Protein AF-A0A7S0MXA6-F1 (afdb_monomer_lite)

Sequence (137 aa):
VEHLTLSHATGGDPEGIKLRPAQGLEAVDYVLPGYNVWGSIIESLAAIGYDNSNVYSMSYDWRLSLAMLEERDKYFTRLKAMMELSLKIHGVKAGVLAHSFGDTIFRYFLSWVESPHGGNAVHGWVEKHVAAFVNIC

Secondary structure (DSSP, 8-state):
-GGGPPPTTTSSPPTT-------SGGGTSEEETTEESSHHHHHHHHHTT--TTT-------TTS-HHHHHHHH-HHHHHHHHHHHHHHHHSSPEEEEEETHHHHHHHHHHHHHT-TTTT-PPTTHHHHHEEEEEEE-

Organism: NCBI:txid1411642

InterPro domains:
  IPR003386 Lecithin:cholesterol/phospholipid:diacylglycerol acyltransferase [PF02450] (7-136)
  IPR029058 Alpha/Beta hydrolase fold [G3DSA:3.40.50.1820] (8-137)

Radius of gyration: 16.08 Å; chains: 1; bounding box: 34×42×41 Å

Foldseek 3Di:
DLQLDADPVPSHHPPPHDDWQDFFPVSQQAPDVVRGGCVVVQVVCVVVPDDRVQDTDQDGDPSHDLVCRCVPVVSLVVVLVVLVVNCVVPVDADEAEAEDCRVVNVVVSVVQCCDPNHVVDDPCSCVSHYPYYHYDD

pLDDT: mean 93.78, std 6.16, range [61.62, 98.62]

Structure (mmCIF, N/CA/C/O backbone):
data_AF-A0A7S0MXA6-F1
#
_entry.id   AF-A0A7S0MXA6-F1
#
loop_
_atom_site.group_PDB
_atom_site.id
_atom_site.type_symbol
_atom_site.label_atom_id
_atom_site.label_alt_id
_atom_site.label_comp_id
_atom_site.label_asym_id
_atom_site.label_entity_id
_atom_site.label_seq_id
_atom_site.pdbx_PDB_ins_code
_atom_site.Cartn_x
_atom_site.Cartn_y
_atom_site.Cartn_z
_atom_site.occupancy
_atom_site.B_iso_or_equiv
_atom_site.auth_seq_id
_atom_site.auth_comp_id
_atom_site.auth_asym_id
_atom_site.auth_atom_id
_atom_site.pdbx_PDB_model_num
ATOM 1 N N . VAL A 1 1 ? 9.924 -14.720 -22.890 1.00 61.62 1 VAL A N 1
ATOM 2 C CA . VAL A 1 1 ? 10.612 -14.093 -21.732 1.00 61.62 1 VAL A CA 1
ATOM 3 C C . VAL A 1 1 ? 10.579 -12.566 -21.816 1.00 61.62 1 VAL A C 1
ATOM 5 O O . VAL A 1 1 ? 10.461 -11.933 -20.779 1.00 61.62 1 VAL A O 1
ATOM 8 N N . GLU A 1 2 ? 10.551 -11.981 -23.021 1.00 76.81 2 GLU A N 1
ATOM 9 C CA . GLU A 1 2 ? 10.464 -10.522 -23.259 1.00 76.81 2 GLU A CA 1
ATOM 10 C C . GLU A 1 2 ? 9.335 -9.798 -22.500 1.00 76.81 2 GLU A C 1
ATOM 12 O O . GLU A 1 2 ? 9.532 -8.705 -21.982 1.00 76.81 2 GLU A O 1
ATOM 17 N N . HIS A 1 3 ? 8.166 -10.424 -22.342 1.00 83.31 3 HIS A N 1
ATOM 18 C CA . HIS A 1 3 ? 7.030 -9.817 -21.633 1.00 83.31 3 HIS A CA 1
ATOM 19 C C . HIS A 1 3 ? 7.225 -9.662 -20.111 1.00 83.31 3 HIS A C 1
ATOM 21 O O . HIS A 1 3 ? 6.483 -8.918 -19.473 1.00 83.31 3 HIS A O 1
ATOM 27 N N . LEU A 1 4 ? 8.205 -10.356 -19.519 1.00 88.06 4 LEU A N 1
ATOM 28 C CA . LEU A 1 4 ? 8.512 -10.290 -18.084 1.00 88.06 4 LEU A CA 1
ATOM 29 C C . LEU A 1 4 ? 9.791 -9.504 -17.778 1.00 88.06 4 LEU A C 1
ATOM 31 O O . LEU A 1 4 ? 10.051 -9.208 -16.611 1.00 88.06 4 LEU A O 1
ATOM 35 N N . THR A 1 5 ? 10.578 -9.139 -18.788 1.00 90.81 5 THR A N 1
ATOM 36 C CA . THR A 1 5 ? 11.787 -8.331 -18.600 1.00 90.81 5 THR A CA 1
ATOM 37 C C . THR A 1 5 ? 11.451 -6.852 -18.446 1.00 90.81 5 THR A C 1
ATOM 39 O O . THR A 1 5 ? 10.477 -6.366 -19.019 1.00 90.81 5 THR A O 1
ATOM 42 N N . LEU A 1 6 ? 12.265 -6.136 -17.673 1.00 92.56 6 LEU A N 1
ATOM 43 C CA . LEU A 1 6 ? 12.254 -4.675 -17.641 1.00 92.56 6 LEU A CA 1
ATOM 44 C C . LEU A 1 6 ? 13.159 -4.131 -18.749 1.00 92.56 6 LEU A C 1
ATOM 46 O O . LEU A 1 6 ? 14.118 -4.785 -19.160 1.00 92.56 6 LEU A O 1
ATOM 50 N N . SER A 1 7 ? 12.871 -2.921 -19.220 1.00 91.50 7 SER A N 1
ATOM 51 C CA . SER A 1 7 ? 13.753 -2.207 -20.140 1.00 91.50 7 SER A CA 1
ATOM 52 C C . SER A 1 7 ? 15.110 -1.959 -19.481 1.00 91.50 7 SER A C 1
ATOM 54 O O . SER A 1 7 ? 15.188 -1.322 -18.433 1.00 91.50 7 SER A O 1
ATOM 56 N N . HIS A 1 8 ? 16.196 -2.396 -20.119 1.00 89.19 8 HIS A N 1
ATOM 57 C CA . HIS A 1 8 ? 17.553 -2.134 -19.627 1.00 89.19 8 HIS A CA 1
ATOM 58 C C . HIS A 1 8 ? 17.914 -0.641 -19.620 1.00 89.19 8 HIS A C 1
ATOM 60 O O . HIS A 1 8 ? 18.786 -0.233 -18.859 1.00 89.19 8 HIS A O 1
ATOM 66 N N . ALA A 1 9 ? 17.256 0.168 -20.457 1.00 90.75 9 ALA A N 1
ATOM 67 C CA . ALA A 1 9 ? 17.521 1.599 -20.552 1.00 90.75 9 ALA A CA 1
ATOM 68 C C . ALA A 1 9 ? 16.768 2.410 -19.488 1.00 90.75 9 ALA A C 1
ATOM 70 O O . ALA A 1 9 ? 17.306 3.384 -18.971 1.00 90.75 9 ALA A O 1
ATOM 71 N N . THR A 1 10 ? 15.525 2.029 -19.172 1.00 89.31 10 THR A N 1
ATOM 72 C CA . THR A 1 10 ? 14.642 2.835 -18.308 1.00 89.31 10 THR A CA 1
ATOM 73 C C . THR A 1 10 ? 14.300 2.173 -16.976 1.00 89.31 10 THR A C 1
ATOM 75 O O . THR A 1 10 ? 13.749 2.833 -16.104 1.00 89.31 10 THR A O 1
ATOM 78 N N . GLY A 1 11 ? 14.554 0.871 -16.814 1.00 88.75 11 GLY A N 1
ATOM 79 C CA . GLY A 1 11 ? 14.092 0.075 -15.670 1.00 88.75 11 GLY A CA 1
ATOM 80 C C . GLY A 1 11 ? 12.575 -0.153 -15.632 1.00 88.75 11 GLY A C 1
ATOM 81 O O . GLY A 1 11 ? 12.082 -0.819 -14.728 1.00 88.75 11 GLY A O 1
ATOM 82 N N . GLY A 1 12 ? 11.822 0.396 -16.592 1.00 90.69 12 GLY A N 1
ATOM 83 C CA . GLY A 1 12 ? 10.367 0.293 -16.681 1.00 90.69 12 GLY A CA 1
ATOM 84 C C . GLY A 1 12 ? 9.904 -0.772 -17.667 1.00 90.69 12 GLY A C 1
ATOM 85 O O . GLY A 1 12 ? 10.594 -1.759 -17.926 1.00 90.69 12 GLY A O 1
ATOM 86 N N . ASP A 1 13 ? 8.721 -0.564 -18.237 1.00 92.75 13 ASP A N 1
ATOM 87 C CA . ASP A 1 13 ? 8.189 -1.481 -19.242 1.00 92.75 13 ASP A CA 1
ATOM 88 C C . ASP A 1 13 ? 8.989 -1.370 -20.563 1.00 92.75 13 ASP A C 1
ATOM 90 O O . ASP A 1 13 ? 9.383 -0.260 -20.941 1.00 92.75 13 ASP A O 1
ATOM 94 N N . PRO A 1 14 ? 9.251 -2.486 -21.273 1.00 92.88 14 PRO A N 1
ATOM 95 C CA . PRO A 1 14 ? 9.804 -2.449 -22.628 1.00 92.88 14 PRO A CA 1
ATOM 96 C C . PRO A 1 14 ? 8.882 -1.723 -23.618 1.00 92.88 14 PRO A C 1
ATOM 98 O O . PRO A 1 14 ? 7.668 -1.657 -23.422 1.00 92.88 14 PRO A O 1
ATOM 101 N N . GLU A 1 15 ? 9.448 -1.212 -24.714 1.00 91.88 15 GLU A N 1
ATOM 102 C CA . GLU A 1 15 ? 8.665 -0.548 -25.761 1.00 91.88 15 GLU A CA 1
ATOM 103 C C . GLU A 1 15 ? 7.581 -1.484 -26.322 1.00 91.88 15 GLU A C 1
ATOM 105 O O . GLU A 1 15 ? 7.837 -2.646 -26.631 1.00 91.88 15 GLU A O 1
ATOM 110 N N . GLY A 1 16 ? 6.344 -0.986 -26.411 1.00 91.81 16 GLY A N 1
ATOM 111 C CA . GLY A 1 16 ? 5.192 -1.758 -26.889 1.00 91.81 16 GLY A CA 1
ATOM 112 C C . GLY A 1 16 ? 4.628 -2.789 -25.901 1.00 91.81 16 GLY A C 1
ATOM 113 O O . GLY A 1 16 ? 3.608 -3.405 -26.204 1.00 91.81 16 GLY A O 1
ATOM 114 N N . ILE A 1 17 ? 5.224 -2.961 -24.716 1.00 93.12 17 ILE A N 1
ATOM 115 C CA . ILE A 1 17 ? 4.774 -3.920 -23.699 1.00 93.12 17 ILE A CA 1
ATOM 116 C C . ILE A 1 17 ? 4.258 -3.160 -22.476 1.00 93.12 17 ILE A C 1
ATOM 118 O O . ILE A 1 17 ? 4.878 -2.217 -22.003 1.00 93.12 17 ILE A O 1
ATOM 122 N N . LYS A 1 18 ? 3.117 -3.586 -21.923 1.00 92.75 18 LYS A N 1
ATOM 123 C CA . LYS A 1 18 ? 2.589 -3.071 -20.654 1.00 92.75 18 LYS A CA 1
ATOM 124 C C . LYS A 1 18 ? 2.249 -4.236 -19.735 1.00 92.75 18 LYS A C 1
ATOM 126 O O . LYS A 1 18 ? 1.382 -5.039 -20.066 1.00 92.75 18 LYS A O 1
ATOM 131 N N . LEU A 1 19 ? 2.885 -4.293 -18.567 1.00 92.44 19 LEU A N 1
ATOM 132 C CA . LEU A 1 19 ? 2.606 -5.299 -17.540 1.00 92.44 19 LEU A CA 1
ATOM 133 C C . LEU A 1 19 ? 2.193 -4.622 -16.235 1.00 92.44 19 LEU A C 1
ATOM 135 O O . LEU A 1 19 ? 2.873 -3.711 -15.769 1.00 92.44 19 LEU A O 1
ATOM 139 N N . ARG A 1 20 ? 1.085 -5.047 -15.630 1.00 94.06 20 ARG A N 1
ATOM 140 C CA . ARG A 1 20 ? 0.626 -4.533 -14.333 1.00 94.06 20 ARG A CA 1
ATOM 141 C C . ARG A 1 20 ? 0.302 -5.689 -13.390 1.00 94.06 20 ARG A C 1
ATOM 143 O O . ARG A 1 20 ? -0.118 -6.740 -13.874 1.00 94.06 20 ARG A O 1
ATOM 150 N N . PRO A 1 21 ? 0.502 -5.509 -12.074 1.00 93.19 21 PRO A N 1
ATOM 151 C CA . PRO A 1 21 ? 0.118 -6.521 -11.104 1.00 93.19 21 PRO A CA 1
ATOM 152 C C . PRO A 1 21 ? -1.400 -6.724 -11.139 1.00 93.19 21 PRO A C 1
ATOM 154 O O . PRO A 1 21 ? -2.160 -5.754 -11.223 1.00 93.19 21 PRO A O 1
ATOM 157 N N . ALA A 1 22 ? -1.839 -7.978 -11.036 1.00 92.44 22 ALA A N 1
ATOM 158 C CA . ALA A 1 22 ? -3.235 -8.283 -10.742 1.00 92.44 22 ALA A CA 1
ATOM 159 C C . ALA A 1 22 ? -3.646 -7.625 -9.410 1.00 92.44 22 ALA A C 1
ATOM 161 O O . ALA A 1 22 ? -2.797 -7.305 -8.575 1.00 92.44 22 ALA A O 1
AT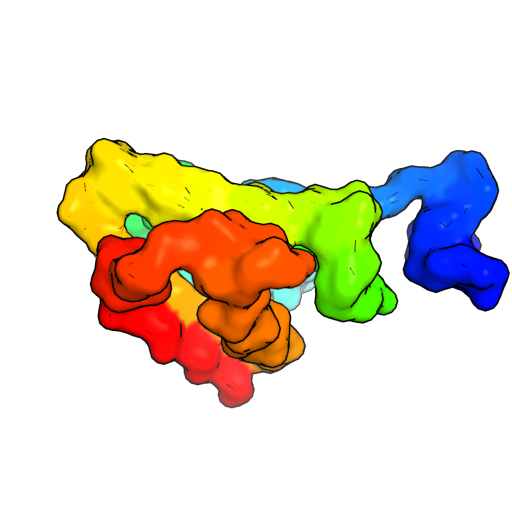OM 162 N N . GLN A 1 23 ? -4.936 -7.362 -9.236 1.00 91.81 23 GLN A N 1
ATOM 163 C CA . GLN A 1 23 ? -5.499 -6.685 -8.063 1.00 91.81 23 GLN A CA 1
ATOM 164 C C . GLN A 1 23 ? -6.545 -7.596 -7.411 1.00 91.81 23 GLN A C 1
ATOM 166 O O . GLN A 1 23 ? -6.987 -8.540 -8.054 1.00 91.81 23 GLN A O 1
ATOM 171 N N . GLY A 1 24 ? -6.947 -7.297 -6.174 1.00 91.81 24 GLY A N 1
ATOM 172 C CA . GLY A 1 24 ? -7.942 -8.100 -5.453 1.00 91.81 24 GLY A CA 1
ATOM 173 C C . GLY A 1 24 ? -7.331 -9.281 -4.696 1.00 91.81 24 GLY A C 1
ATOM 174 O O . GLY A 1 24 ? -6.122 -9.530 -4.778 1.00 91.81 24 GLY A O 1
ATOM 175 N N . LEU A 1 25 ? -8.132 -9.961 -3.874 1.00 91.62 25 LEU A N 1
ATOM 176 C CA . LEU A 1 25 ? -7.643 -11.078 -3.053 1.00 91.62 25 LEU A CA 1
ATOM 177 C C . LEU A 1 25 ? -7.226 -12.274 -3.919 1.00 91.62 25 LEU A C 1
ATOM 179 O O . LEU A 1 25 ? -6.271 -12.968 -3.581 1.00 91.62 25 LEU A O 1
ATOM 183 N N . GLU A 1 26 ? -7.852 -12.432 -5.084 1.00 89.06 26 GLU A N 1
ATOM 184 C CA . GLU A 1 26 ? -7.502 -13.416 -6.111 1.00 89.06 26 GLU A CA 1
ATOM 185 C C . GLU A 1 26 ? -6.098 -13.212 -6.704 1.00 89.06 26 GLU A C 1
ATOM 187 O O . GLU A 1 26 ? -5.552 -14.095 -7.355 1.00 89.06 26 GLU A O 1
ATOM 192 N N . ALA A 1 27 ? -5.496 -12.033 -6.518 1.00 89.62 27 ALA A N 1
ATOM 193 C CA . ALA A 1 27 ? -4.132 -11.775 -6.969 1.00 89.62 27 ALA A CA 1
ATOM 194 C C . ALA A 1 27 ? -3.072 -12.297 -5.987 1.00 89.62 27 ALA A C 1
ATOM 196 O O . ALA A 1 27 ? -1.881 -12.256 -6.304 1.00 89.62 27 ALA A O 1
ATOM 197 N N . VAL A 1 28 ? -3.480 -12.707 -4.781 1.00 90.50 28 VAL A N 1
ATOM 198 C CA . VAL A 1 28 ? -2.570 -13.040 -3.677 1.00 90.50 28 VAL A CA 1
ATOM 199 C C . VAL A 1 28 ? -2.899 -14.363 -2.982 1.00 90.50 28 VAL A C 1
ATOM 201 O O . VAL A 1 28 ? -2.103 -14.815 -2.163 1.00 90.50 28 VAL A O 1
ATOM 204 N N . ASP A 1 29 ? -4.019 -15.013 -3.289 1.00 87.19 29 ASP A N 1
ATOM 205 C CA . ASP A 1 29 ? -4.412 -16.278 -2.667 1.00 87.19 29 ASP A CA 1
ATOM 206 C C . ASP A 1 29 ? -3.495 -17.443 -3.093 1.00 87.19 29 ASP A C 1
ATOM 208 O O . ASP A 1 29 ? -2.816 -18.035 -2.244 1.00 87.19 29 ASP A O 1
ATOM 212 N N . TYR A 1 30 ? -3.400 -17.713 -4.396 1.00 84.56 30 TYR A N 1
ATOM 213 C CA . TYR A 1 30 ? -2.640 -18.795 -5.013 1.00 84.56 30 TYR A CA 1
ATOM 214 C C . TYR A 1 30 ? -1.875 -18.290 -6.241 1.00 84.56 30 TYR A C 1
ATOM 216 O O . TYR A 1 30 ? -2.445 -17.731 -7.172 1.00 84.56 30 TYR A O 1
ATOM 224 N N . VAL A 1 31 ? -0.565 -18.542 -6.289 1.00 76.56 31 VAL A N 1
ATOM 225 C CA . VAL A 1 31 ? 0.264 -18.166 -7.456 1.00 76.56 31 VAL A CA 1
ATOM 226 C C . VAL A 1 31 ? 0.181 -19.214 -8.567 1.00 76.56 31 VAL A C 1
ATOM 228 O O . VAL A 1 31 ? 0.260 -18.885 -9.749 1.00 76.56 31 VAL A O 1
ATOM 231 N N . LEU A 1 32 ? 0.004 -20.482 -8.195 1.00 78.00 32 LEU A N 1
ATOM 232 C CA . LEU A 1 32 ? -0.235 -21.616 -9.087 1.00 78.00 32 LEU A CA 1
ATOM 233 C C . LEU A 1 32 ? -1.172 -22.606 -8.379 1.00 78.00 32 LEU A C 1
ATOM 235 O O . LEU A 1 32 ? -1.230 -22.600 -7.145 1.00 78.00 32 LEU A O 1
ATOM 239 N N . PRO A 1 33 ? -1.867 -23.496 -9.111 1.00 76.69 33 PRO A N 1
ATOM 240 C CA . PRO A 1 33 ? -2.642 -24.565 -8.490 1.00 76.69 33 PRO A CA 1
ATOM 241 C C . PRO A 1 33 ? -1.798 -25.342 -7.468 1.00 76.69 33 PRO A C 1
ATOM 243 O O . PRO A 1 33 ? -0.736 -25.865 -7.802 1.00 76.69 33 PRO A O 1
ATOM 246 N N . GLY A 1 34 ? -2.256 -25.383 -6.214 1.00 74.00 34 GLY A N 1
ATOM 247 C CA . GLY A 1 34 ? -1.554 -26.042 -5.104 1.00 74.00 34 GLY A CA 1
ATOM 248 C C . GLY A 1 34 ? -0.464 -25.212 -4.409 1.00 74.00 34 GLY A C 1
ATOM 249 O O . GLY A 1 34 ? 0.079 -25.673 -3.409 1.00 74.00 34 GLY A O 1
ATOM 250 N N . TYR A 1 35 ? -0.169 -23.993 -4.873 1.00 79.44 35 TYR A N 1
ATOM 251 C CA . TYR A 1 35 ? 0.813 -23.085 -4.265 1.00 79.44 35 TYR A CA 1
ATOM 252 C C . TYR A 1 35 ? 0.121 -21.892 -3.604 1.00 79.44 35 TYR A C 1
ATOM 254 O O . TYR A 1 35 ? -0.102 -20.851 -4.227 1.00 79.44 35 TYR A O 1
ATOM 262 N N . ASN A 1 36 ? -0.224 -22.081 -2.331 1.00 82.06 36 ASN A N 1
ATOM 263 C CA . ASN A 1 36 ? -0.847 -21.082 -1.467 1.00 82.06 36 ASN A CA 1
ATOM 264 C C . ASN A 1 36 ? 0.176 -20.014 -1.053 1.00 82.06 36 ASN A C 1
ATOM 266 O O . ASN A 1 36 ? 1.282 -20.356 -0.630 1.00 82.06 36 ASN A O 1
ATOM 270 N N . VAL A 1 37 ? -0.199 -18.739 -1.168 1.00 84.44 37 VAL A N 1
ATOM 271 C CA . VAL A 1 37 ? 0.591 -17.617 -0.639 1.00 84.44 37 VAL A CA 1
ATOM 272 C C . VAL A 1 37 ? -0.141 -16.972 0.531 1.00 84.44 37 VAL A C 1
ATOM 274 O O . VAL A 1 37 ? 0.380 -16.973 1.643 1.00 84.44 37 VAL A O 1
ATOM 277 N N . TRP A 1 38 ? -1.355 -16.465 0.301 1.00 92.94 38 TRP A N 1
ATOM 278 C CA . TRP A 1 38 ? -2.204 -15.894 1.354 1.00 92.94 38 TRP A CA 1
ATOM 279 C C . TRP A 1 38 ? -3.521 -16.642 1.557 1.00 92.94 38 TRP A C 1
ATOM 281 O O . TRP A 1 38 ? -4.246 -16.311 2.495 1.00 92.94 38 TRP A O 1
ATOM 291 N N . GLY A 1 39 ? -3.832 -17.648 0.733 1.00 92.38 39 GLY A N 1
ATOM 292 C CA . GLY A 1 39 ? -5.115 -18.358 0.750 1.00 92.38 39 GLY A CA 1
ATOM 293 C C . GLY A 1 39 ? -5.531 -18.827 2.146 1.00 92.38 39 GLY A C 1
ATOM 294 O O . GLY A 1 39 ? -6.639 -18.537 2.582 1.00 92.38 39 GLY A O 1
ATOM 295 N N . SER A 1 40 ? -4.615 -19.427 2.916 1.00 92.44 40 SER A N 1
ATOM 296 C CA . SER A 1 40 ? -4.947 -19.936 4.259 1.00 92.44 40 SER A CA 1
ATOM 297 C C . SER A 1 40 ? -5.250 -18.818 5.261 1.00 92.44 40 SER A C 1
ATOM 299 O O . SER A 1 40 ? -6.095 -18.976 6.144 1.00 92.44 40 SER A O 1
ATOM 301 N N . ILE A 1 41 ? -4.565 -17.676 5.139 1.00 93.88 41 ILE A N 1
ATOM 302 C CA . ILE A 1 41 ? -4.806 -16.501 5.986 1.00 93.88 41 ILE A CA 1
ATOM 303 C C . ILE A 1 4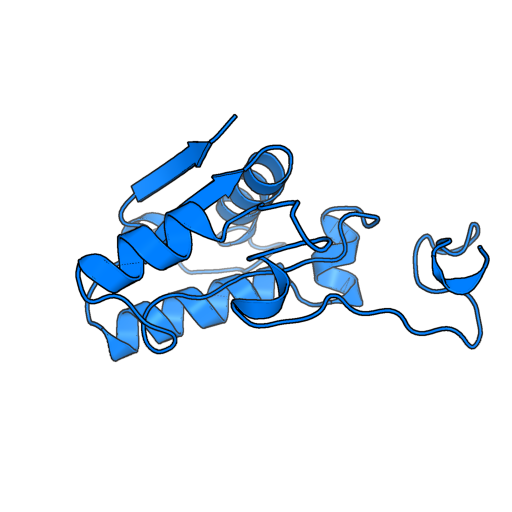1 ? -6.137 -15.856 5.598 1.00 93.88 41 ILE A C 1
ATOM 305 O O . ILE A 1 41 ? -6.920 -15.520 6.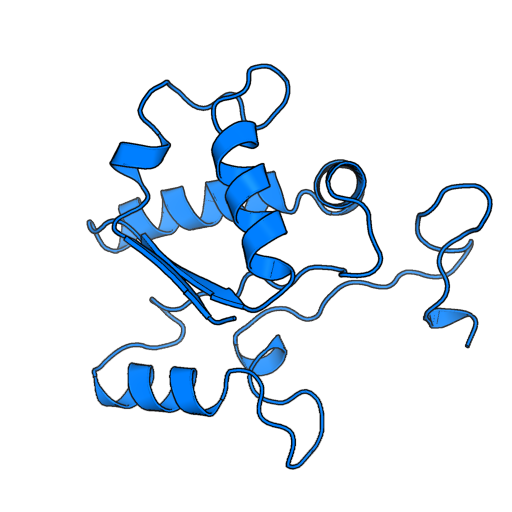480 1.00 93.88 41 ILE A O 1
ATOM 309 N N . ILE A 1 42 ? -6.419 -15.732 4.299 1.00 94.81 42 ILE A N 1
ATOM 310 C CA . ILE A 1 42 ? -7.679 -15.183 3.783 1.00 94.81 42 ILE A CA 1
ATOM 311 C C . ILE A 1 42 ? -8.865 -16.041 4.243 1.00 94.81 42 ILE A C 1
ATOM 313 O O . ILE A 1 42 ? -9.831 -15.500 4.771 1.00 94.81 42 ILE A O 1
ATOM 317 N N . GLU A 1 43 ? -8.772 -17.368 4.134 1.00 94.25 43 GLU A N 1
ATOM 318 C CA . GLU A 1 43 ? -9.792 -18.302 4.636 1.00 94.25 43 GLU A CA 1
ATOM 319 C C . GLU A 1 43 ? -9.993 -18.176 6.155 1.00 94.25 43 GLU A C 1
ATOM 321 O O . GLU A 1 43 ? -11.126 -18.148 6.640 1.00 94.25 43 GLU A O 1
ATOM 326 N N . SER A 1 44 ? -8.904 -18.037 6.918 1.00 95.75 44 SER A N 1
ATOM 327 C CA . SER A 1 44 ? -8.974 -17.860 8.376 1.00 95.75 44 SER A CA 1
ATOM 328 C C . SER A 1 44 ? -9.613 -16.525 8.773 1.00 95.75 44 SER A C 1
ATOM 330 O O . SER A 1 44 ? -10.396 -16.473 9.720 1.00 95.75 44 SER A O 1
ATOM 332 N N . LEU A 1 45 ? -9.310 -15.448 8.044 1.00 96.12 45 LEU A N 1
ATOM 333 C CA . LEU A 1 45 ? -9.942 -14.140 8.220 1.00 96.12 45 LEU A CA 1
ATOM 334 C C . LEU A 1 45 ? -11.440 -14.215 7.887 1.00 96.12 45 LEU A C 1
ATOM 336 O O . LEU A 1 45 ? -12.266 -13.712 8.653 1.00 96.12 45 LEU A O 1
ATOM 340 N N . ALA A 1 46 ? -11.805 -14.911 6.808 1.00 96.31 46 ALA A N 1
ATOM 341 C CA . ALA A 1 46 ? -13.198 -15.130 6.434 1.00 96.31 46 ALA A CA 1
ATOM 342 C C . ALA A 1 46 ? -13.988 -15.874 7.517 1.00 96.31 46 ALA A C 1
ATOM 344 O O . ALA A 1 46 ? -15.109 -15.483 7.847 1.00 96.31 46 ALA A O 1
ATOM 345 N N . ALA A 1 47 ? -13.382 -16.883 8.148 1.00 97.50 47 ALA A N 1
ATOM 346 C CA . ALA A 1 47 ? -14.001 -17.634 9.239 1.00 97.50 47 ALA A CA 1
ATOM 347 C C . ALA A 1 47 ? -14.354 -16.773 10.469 1.00 97.50 47 ALA A C 1
ATOM 349 O O . ALA A 1 47 ? -15.234 -17.150 11.242 1.00 97.50 47 ALA A O 1
ATOM 350 N N . ILE A 1 48 ? -13.702 -15.618 10.646 1.00 96.75 48 ILE A N 1
ATOM 351 C CA . ILE A 1 48 ? -13.967 -14.674 11.745 1.00 96.75 48 ILE A CA 1
ATOM 352 C C . ILE A 1 48 ? -14.683 -13.390 11.284 1.00 96.75 48 ILE A C 1
ATOM 354 O O . ILE A 1 48 ? -14.744 -12.420 12.038 1.00 96.75 48 ILE A O 1
ATOM 358 N N . GLY A 1 49 ? -15.258 -13.387 10.076 1.00 95.69 49 GLY A N 1
ATOM 359 C CA . GLY A 1 49 ? -16.151 -12.326 9.595 1.00 95.69 49 GLY A CA 1
ATOM 360 C C . GLY A 1 49 ? -15.494 -11.229 8.755 1.00 95.69 49 GLY A C 1
ATOM 361 O O . GLY A 1 49 ? -16.109 -10.185 8.541 1.00 95.69 49 GLY A O 1
ATOM 362 N N . TYR A 1 50 ? -14.266 -11.436 8.279 1.00 96.75 50 TYR A N 1
ATOM 363 C CA . TYR A 1 50 ? -13.655 -10.556 7.283 1.00 96.75 50 TYR A CA 1
ATOM 364 C C . TYR A 1 50 ? -14.037 -10.978 5.858 1.00 96.75 50 TYR A C 1
ATOM 366 O O . TYR A 1 50 ? -14.246 -12.152 5.577 1.00 96.75 50 TYR A O 1
ATOM 374 N N . ASP A 1 51 ? -14.111 -10.030 4.933 1.00 94.19 51 ASP A N 1
ATOM 375 C CA . ASP A 1 51 ? -14.433 -10.279 3.529 1.00 94.19 51 ASP A CA 1
ATOM 376 C C . ASP A 1 51 ? -13.812 -9.205 2.616 1.00 94.19 51 ASP A C 1
ATOM 378 O O . ASP A 1 51 ? -13.042 -8.347 3.050 1.00 94.19 51 ASP A O 1
ATOM 382 N N . ASN A 1 52 ? -14.160 -9.220 1.328 1.00 92.25 52 ASN A N 1
ATOM 383 C CA . ASN A 1 52 ? -13.644 -8.264 0.340 1.00 92.25 52 ASN A CA 1
ATOM 384 C C . ASN A 1 52 ? -14.017 -6.793 0.625 1.00 92.25 52 ASN A C 1
ATOM 386 O O . ASN A 1 52 ? -13.505 -5.895 -0.042 1.00 92.25 52 ASN A O 1
ATOM 390 N N . SER A 1 53 ? -14.925 -6.522 1.568 1.00 94.31 53 SER A N 1
ATOM 391 C CA . SER A 1 53 ? 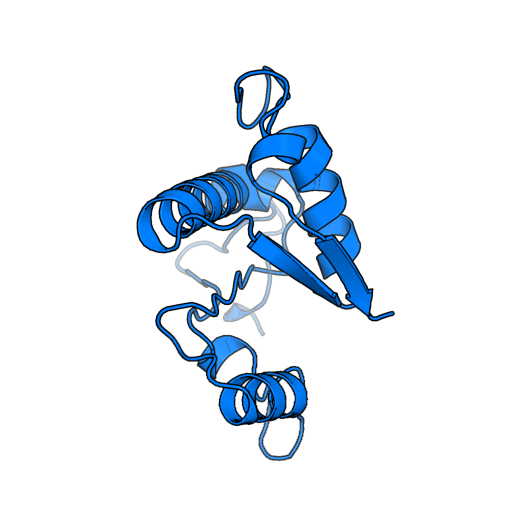-15.294 -5.162 1.967 1.00 94.31 53 SER A CA 1
ATOM 392 C C . SER A 1 53 ? -14.369 -4.577 3.034 1.00 94.31 53 SER A C 1
ATOM 394 O O . SER A 1 53 ? -14.336 -3.353 3.179 1.00 94.31 53 SER A O 1
ATOM 396 N N . ASN A 1 54 ? -13.617 -5.411 3.763 1.00 95.19 54 ASN A N 1
ATOM 397 C CA . ASN A 1 54 ? -12.753 -4.999 4.875 1.00 95.19 54 ASN A CA 1
ATOM 398 C C . ASN A 1 54 ? -11.344 -5.634 4.863 1.00 95.19 54 ASN A C 1
ATOM 400 O O . ASN A 1 54 ? -10.508 -5.264 5.689 1.00 95.19 54 ASN A O 1
ATOM 404 N N . VAL A 1 55 ? -11.045 -6.507 3.896 1.00 96.62 55 VAL A N 1
ATOM 405 C CA . VAL A 1 55 ? -9.698 -7.000 3.574 1.00 96.62 55 VAL A CA 1
ATOM 406 C C . VAL A 1 55 ? -9.301 -6.498 2.197 1.00 96.62 55 VAL A C 1
ATOM 408 O O . VAL A 1 55 ? -10.020 -6.680 1.216 1.00 96.62 55 VAL A O 1
ATOM 411 N N . TYR A 1 56 ? -8.116 -5.900 2.116 1.00 95.81 56 TYR A N 1
ATOM 412 C CA . TYR A 1 56 ? -7.595 -5.328 0.882 1.00 95.81 56 TYR A CA 1
ATOM 413 C C . TYR A 1 56 ? -6.211 -5.897 0.595 1.00 95.81 56 TYR A C 1
ATOM 415 O O . TYR A 1 56 ? -5.321 -5.830 1.445 1.00 95.81 56 TYR A O 1
ATOM 423 N N . SER A 1 57 ? -6.009 -6.419 -0.612 1.00 95.38 57 SER A N 1
ATOM 424 C CA . SER A 1 57 ? -4.672 -6.724 -1.110 1.00 95.38 57 SER A CA 1
ATOM 425 C C . SER A 1 57 ? -4.059 -5.481 -1.750 1.00 95.38 57 SER A C 1
ATOM 427 O O . SER A 1 57 ? -4.716 -4.723 -2.466 1.00 95.38 57 SER A O 1
ATOM 429 N N . MET A 1 58 ? -2.768 -5.283 -1.502 1.00 96.31 58 MET A N 1
ATOM 430 C CA . MET A 1 58 ? -1.986 -4.202 -2.096 1.00 96.31 58 MET A CA 1
ATOM 431 C C . MET A 1 58 ? -0.872 -4.816 -2.940 1.00 96.31 58 MET A C 1
ATOM 433 O O . MET A 1 58 ? 0.302 -4.777 -2.591 1.00 96.31 58 MET A O 1
ATOM 437 N N . SER A 1 59 ? -1.267 -5.448 -4.045 1.00 95.00 59 SER A N 1
ATOM 438 C CA . SER A 1 59 ? -0.347 -6.089 -4.987 1.00 95.00 59 SER A CA 1
ATOM 439 C C . SER A 1 59 ? 0.494 -5.059 -5.742 1.00 95.00 59 SER A C 1
ATOM 441 O O . SER A 1 59 ? -0.013 -4.020 -6.175 1.00 95.00 59 SER A O 1
ATOM 443 N N . TYR A 1 60 ? 1.769 -5.374 -5.959 1.00 95.81 60 TYR A N 1
ATOM 444 C CA . TYR A 1 60 ? 2.731 -4.508 -6.640 1.00 95.81 60 TYR A CA 1
ATOM 445 C C . TYR A 1 60 ? 3.606 -5.289 -7.624 1.00 95.81 60 TYR A C 1
ATOM 447 O O . TYR A 1 60 ? 3.732 -6.512 -7.549 1.00 95.81 60 TYR A O 1
ATOM 455 N N . ASP A 1 61 ? 4.224 -4.569 -8.561 1.00 95.69 61 ASP A N 1
ATOM 456 C CA . ASP A 1 61 ? 5.239 -5.137 -9.444 1.00 95.69 61 ASP A CA 1
ATOM 457 C C . ASP A 1 61 ? 6.564 -5.276 -8.692 1.00 95.69 61 ASP A C 1
ATOM 459 O O . ASP A 1 61 ? 7.353 -4.339 -8.582 1.00 95.69 61 ASP A O 1
ATOM 463 N N . TRP A 1 62 ? 6.802 -6.470 -8.164 1.00 93.69 62 TRP A N 1
ATOM 464 C CA . TRP A 1 62 ? 7.976 -6.814 -7.362 1.00 93.69 62 TRP A CA 1
ATOM 465 C C . TRP A 1 62 ? 9.310 -6.719 -8.117 1.00 93.69 62 TRP A C 1
ATOM 467 O O . TRP A 1 62 ? 10.362 -6.835 -7.493 1.00 93.69 62 TRP A O 1
ATOM 477 N N . ARG A 1 63 ? 9.297 -6.501 -9.438 1.00 94.62 63 ARG A N 1
ATOM 478 C CA . ARG A 1 63 ? 10.512 -6.275 -10.235 1.00 94.62 63 ARG A CA 1
ATOM 479 C C . ARG A 1 63 ? 11.047 -4.849 -10.078 1.00 94.62 63 ARG A C 1
ATOM 481 O O . ARG A 1 63 ? 12.210 -4.602 -10.384 1.00 94.62 63 ARG A O 1
ATOM 488 N N . LEU A 1 64 ? 10.194 -3.909 -9.667 1.00 95.75 64 LEU A N 1
ATOM 489 C CA . LEU A 1 64 ? 10.523 -2.489 -9.610 1.00 95.75 64 LEU A CA 1
ATOM 490 C C . LEU A 1 64 ? 11.236 -2.080 -8.321 1.00 95.75 64 LEU A C 1
ATOM 492 O O . LEU A 1 64 ? 11.025 -2.646 -7.249 1.00 95.75 64 LEU A O 1
ATOM 496 N N . SER A 1 65 ? 12.021 -1.006 -8.422 1.00 94.44 65 SER A N 1
ATOM 497 C CA . SER A 1 65 ? 12.528 -0.289 -7.253 1.00 94.44 65 SER A CA 1
ATOM 498 C C . SER A 1 65 ? 11.405 0.462 -6.524 1.00 94.44 65 SER A C 1
ATOM 500 O O . SER A 1 65 ? 10.364 0.776 -7.102 1.00 94.44 65 SER A O 1
ATOM 502 N N . LEU A 1 66 ? 11.646 0.821 -5.259 1.00 95.62 66 LEU A N 1
ATOM 503 C CA . LEU A 1 66 ? 10.688 1.566 -4.431 1.00 95.62 66 LEU A CA 1
ATOM 504 C C . LEU A 1 66 ? 10.268 2.895 -5.079 1.00 95.62 66 LEU A C 1
ATOM 506 O O . LEU A 1 66 ? 9.083 3.202 -5.135 1.00 95.62 66 LEU A O 1
ATOM 510 N N . ALA A 1 67 ? 11.217 3.657 -5.630 1.00 94.31 67 ALA A N 1
ATOM 511 C CA . ALA A 1 67 ? 10.907 4.908 -6.323 1.00 94.31 67 ALA A CA 1
ATOM 512 C C . ALA A 1 67 ? 10.009 4.665 -7.547 1.00 94.31 67 ALA A C 1
ATOM 514 O O . ALA A 1 67 ? 8.996 5.341 -7.722 1.00 94.31 67 ALA A O 1
ATOM 515 N N . MET A 1 68 ? 10.315 3.638 -8.345 1.00 95.81 68 MET A N 1
ATOM 516 C CA . MET A 1 68 ? 9.534 3.307 -9.537 1.00 95.81 68 MET A CA 1
ATOM 517 C C . MET A 1 68 ? 8.125 2.805 -9.220 1.00 95.81 68 MET A C 1
ATOM 519 O O . MET A 1 68 ? 7.210 3.059 -10.004 1.00 95.81 68 MET A O 1
ATOM 523 N N . LEU A 1 69 ? 7.923 2.137 -8.081 1.00 97.50 69 LEU A N 1
ATOM 524 C CA . LEU A 1 69 ? 6.583 1.763 -7.621 1.00 97.50 69 LEU A CA 1
ATOM 525 C C . LEU A 1 69 ? 5.685 2.995 -7.454 1.00 97.50 69 LEU A C 1
ATOM 527 O O . LEU A 1 69 ? 4.501 2.945 -7.787 1.00 97.50 69 LEU A O 1
ATOM 531 N N . GLU A 1 70 ? 6.233 4.123 -7.003 1.00 97.31 70 GLU A N 1
ATOM 532 C CA . GLU A 1 70 ? 5.478 5.373 -6.921 1.00 97.31 70 GLU A CA 1
ATOM 533 C C . GLU A 1 70 ? 5.445 6.145 -8.240 1.00 97.31 70 GLU A C 1
ATOM 535 O O . GLU A 1 70 ? 4.398 6.651 -8.644 1.00 97.31 70 GLU A O 1
ATOM 540 N N . GLU A 1 71 ? 6.569 6.259 -8.939 1.00 95.50 71 GLU A N 1
ATOM 541 C CA . GLU A 1 71 ? 6.650 7.031 -10.179 1.00 95.50 71 GLU A CA 1
ATOM 542 C C . GLU A 1 71 ? 5.780 6.427 -11.285 1.00 95.50 71 GLU A C 1
ATOM 544 O O . GLU A 1 71 ? 4.971 7.149 -11.874 1.00 95.50 71 GLU A O 1
ATOM 549 N N . ARG A 1 72 ? 5.898 5.113 -11.520 1.00 94.94 72 ARG A N 1
ATOM 550 C CA . ARG A 1 72 ? 5.188 4.393 -12.588 1.00 94.94 72 ARG A CA 1
ATOM 551 C C . ARG A 1 72 ? 3.764 4.024 -12.189 1.00 94.94 72 ARG A C 1
ATOM 553 O O . ARG A 1 72 ? 2.840 4.229 -12.975 1.00 94.94 72 ARG A O 1
ATOM 560 N N . ASP A 1 73 ? 3.598 3.466 -10.990 1.00 96.19 73 ASP A N 1
ATOM 561 C CA . ASP A 1 73 ? 2.353 2.792 -10.597 1.00 96.19 73 ASP A CA 1
ATOM 562 C C . ASP A 1 73 ? 1.559 3.534 -9.517 1.00 96.19 73 ASP A C 1
ATOM 564 O O . ASP A 1 73 ? 0.420 3.154 -9.229 1.00 96.19 73 ASP A O 1
ATOM 568 N N . LYS A 1 74 ? 2.119 4.608 -8.940 1.00 97.31 74 LYS A N 1
ATOM 569 C CA . LYS A 1 74 ? 1.503 5.367 -7.839 1.00 97.31 74 LYS A CA 1
ATOM 570 C C . LYS A 1 74 ? 1.137 4.468 -6.657 1.00 97.31 74 LYS A C 1
ATOM 572 O O . LYS A 1 74 ? 0.111 4.671 -6.006 1.00 97.31 74 LYS A O 1
ATOM 577 N N . TYR A 1 75 ? 1.938 3.429 -6.417 1.00 98.25 75 TYR A N 1
ATOM 578 C CA . TYR A 1 75 ? 1.621 2.374 -5.461 1.00 98.25 75 TYR A CA 1
ATOM 579 C C . TYR A 1 75 ? 1.443 2.916 -4.038 1.00 98.25 75 TYR A C 1
ATOM 581 O O . TYR A 1 75 ? 0.437 2.613 -3.396 1.00 98.25 75 TYR A O 1
ATOM 589 N N . PHE A 1 76 ? 2.357 3.765 -3.556 1.00 98.62 76 PHE A N 1
ATOM 590 C CA . PHE A 1 76 ? 2.274 4.312 -2.200 1.00 98.62 76 PHE A CA 1
ATOM 591 C C . PHE A 1 76 ? 1.167 5.357 -2.072 1.00 98.62 76 PHE A C 1
ATOM 593 O O . PHE A 1 76 ? 0.462 5.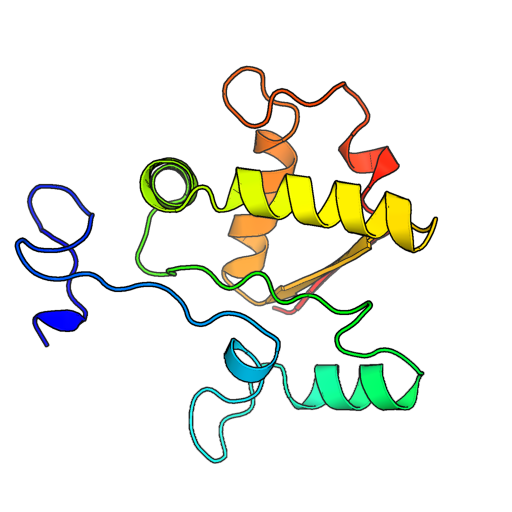384 -1.062 1.00 98.62 76 PHE A O 1
ATOM 600 N N . THR A 1 77 ? 0.930 6.149 -3.119 1.00 98.50 77 THR A N 1
ATOM 601 C CA . THR A 1 77 ? -0.232 7.045 -3.190 1.00 98.50 77 THR A CA 1
ATOM 602 C C . THR A 1 77 ? -1.549 6.266 -3.086 1.00 98.50 77 THR A C 1
ATOM 604 O O . THR A 1 77 ? -2.442 6.655 -2.330 1.00 98.50 77 THR A O 1
ATOM 607 N N . ARG A 1 78 ? -1.675 5.131 -3.787 1.00 98.12 78 ARG A N 1
ATOM 608 C CA . ARG A 1 78 ? -2.858 4.255 -3.710 1.00 98.12 78 ARG A CA 1
ATOM 609 C C . ARG A 1 78 ? -2.987 3.588 -2.342 1.00 98.12 78 ARG A C 1
ATOM 611 O O . ARG A 1 78 ? -4.091 3.551 -1.807 1.00 98.12 78 ARG A O 1
ATOM 618 N N . LEU A 1 79 ? -1.883 3.113 -1.761 1.00 98.44 79 LEU A N 1
ATOM 619 C CA . LEU A 1 79 ? -1.853 2.532 -0.415 1.00 98.44 79 LEU A CA 1
ATOM 620 C C . LEU A 1 79 ? -2.349 3.534 0.632 1.00 98.44 79 LEU A C 1
ATOM 622 O O . LEU A 1 79 ? -3.271 3.225 1.383 1.00 98.44 79 LEU A O 1
ATOM 626 N N . LYS A 1 80 ? -1.809 4.758 0.625 1.00 98.62 80 LYS A N 1
ATOM 627 C CA . LYS A 1 80 ? -2.254 5.850 1.501 1.00 98.62 80 LYS A CA 1
ATOM 628 C C . LYS A 1 80 ? -3.759 6.093 1.367 1.00 98.62 80 LYS A C 1
ATOM 630 O O . LYS A 1 80 ? -4.469 6.078 2.370 1.00 98.62 80 LYS A O 1
ATOM 635 N N . ALA A 1 81 ? -4.248 6.258 0.137 1.00 98.31 81 ALA A N 1
ATOM 636 C CA . ALA A 1 81 ? -5.662 6.512 -0.125 1.00 98.31 81 ALA A CA 1
ATOM 637 C C . ALA A 1 81 ? -6.565 5.362 0.353 1.00 98.31 81 ALA A C 1
ATOM 639 O O . ALA A 1 81 ? -7.635 5.610 0.905 1.00 98.31 81 ALA A O 1
ATOM 640 N N . MET A 1 82 ? -6.130 4.109 0.188 1.00 97.94 82 MET A N 1
ATOM 641 C CA . MET A 1 82 ? -6.874 2.940 0.661 1.00 97.94 82 MET A CA 1
ATOM 642 C C . MET A 1 82 ? -6.980 2.917 2.189 1.00 97.94 82 MET A C 1
ATOM 644 O O . MET A 1 82 ? -8.048 2.641 2.726 1.00 97.94 82 MET A O 1
ATOM 648 N N . MET A 1 83 ? -5.903 3.253 2.901 1.00 98.38 83 MET A N 1
ATOM 649 C CA . MET A 1 83 ? -5.909 3.297 4.368 1.00 98.38 83 MET A CA 1
ATOM 650 C C . MET A 1 83 ? -6.783 4.436 4.909 1.00 98.38 83 MET A C 1
ATOM 652 O O . MET A 1 83 ? -7.531 4.234 5.866 1.00 98.38 83 MET A O 1
ATOM 656 N N . GLU A 1 84 ? -6.747 5.611 4.275 1.00 98.50 84 GLU A N 1
ATOM 657 C CA . GLU A 1 84 ? -7.631 6.739 4.605 1.00 98.50 84 GLU A CA 1
ATOM 658 C C . GLU A 1 84 ? -9.105 6.393 4.362 1.00 98.50 84 GLU A C 1
ATOM 660 O O . GLU A 1 84 ? -9.966 6.680 5.198 1.00 98.50 84 GLU A O 1
ATOM 665 N N . LEU A 1 85 ? -9.398 5.745 3.231 1.00 98.12 85 LEU A N 1
ATOM 666 C CA . LEU A 1 85 ? -10.744 5.302 2.887 1.00 98.12 85 LEU A CA 1
ATOM 667 C C . LEU A 1 85 ? -11.245 4.223 3.854 1.00 98.12 85 LEU A C 1
ATOM 669 O O . LEU A 1 85 ? -12.358 4.341 4.360 1.00 98.12 85 LEU A O 1
ATOM 673 N N . SER A 1 86 ? -10.422 3.216 4.144 1.00 97.62 86 SER A N 1
ATOM 674 C CA . SER A 1 86 ? -10.747 2.128 5.071 1.00 97.62 86 SER A CA 1
ATOM 675 C C . SER A 1 86 ? -11.087 2.665 6.464 1.00 97.62 86 SER A C 1
ATOM 677 O O . SER A 1 86 ? -12.149 2.347 7.001 1.00 97.62 86 SER A O 1
ATOM 679 N N . LEU A 1 87 ? -10.271 3.582 7.002 1.00 98.25 87 LEU A N 1
ATOM 680 C CA . LEU A 1 87 ? -10.559 4.232 8.283 1.00 98.25 87 LEU A CA 1
ATOM 681 C C . LEU A 1 87 ? -11.885 5.004 8.244 1.00 98.25 87 LEU A C 1
ATOM 683 O O . LEU A 1 87 ? -12.646 4.973 9.208 1.00 98.25 87 LEU A O 1
ATOM 687 N N . LYS A 1 88 ? -12.181 5.696 7.137 1.00 98.38 88 LYS A N 1
ATOM 688 C CA . LYS A 1 88 ? -13.431 6.452 6.983 1.00 98.38 88 LYS A CA 1
ATOM 689 C C . LYS A 1 88 ? -14.665 5.547 6.916 1.00 98.38 88 LYS A C 1
ATOM 691 O O . LYS A 1 88 ? -15.709 5.939 7.430 1.00 98.38 88 LYS A O 1
ATOM 696 N N . ILE A 1 89 ? -14.563 4.388 6.266 1.00 98.00 89 ILE A N 1
ATOM 697 C CA . ILE A 1 89 ? -15.672 3.437 6.109 1.00 98.00 89 ILE A CA 1
ATOM 698 C C . ILE A 1 89 ? -15.922 2.679 7.414 1.00 98.00 89 ILE A C 1
ATOM 700 O O . ILE A 1 89 ? -17.061 2.603 7.867 1.00 98.00 89 ILE A O 1
ATOM 704 N N . HIS A 1 90 ? -14.865 2.139 8.023 1.00 97.31 90 HIS A N 1
ATOM 705 C CA . HIS A 1 90 ? -14.983 1.184 9.130 1.00 97.31 90 HIS A CA 1
ATOM 706 C C . HIS A 1 90 ? -14.811 1.820 10.512 1.00 97.31 90 HIS A C 1
ATOM 708 O O . HIS A 1 90 ? -15.131 1.200 11.522 1.00 97.31 90 HIS A O 1
ATOM 714 N N . GLY A 1 91 ? -14.286 3.046 10.589 1.00 98.06 91 GLY A N 1
ATOM 715 C CA . GLY A 1 91 ? -14.054 3.758 11.851 1.00 98.06 91 GLY A CA 1
ATOM 716 C C . GLY A 1 91 ? -12.914 3.190 12.704 1.00 98.06 91 GLY A C 1
ATOM 717 O O . GLY A 1 91 ? -12.684 3.667 13.814 1.00 98.06 91 GLY A O 1
ATOM 718 N N . VAL A 1 92 ? -12.184 2.194 12.195 1.00 97.62 92 VAL A N 1
ATOM 719 C CA . VAL A 1 92 ? -11.064 1.534 12.874 1.00 97.62 92 VAL A CA 1
ATOM 720 C C . VAL A 1 92 ? -9.793 1.622 12.035 1.00 97.62 92 VAL A C 1
ATOM 722 O O . VAL A 1 92 ? -9.838 1.687 10.808 1.00 97.62 92 VAL A O 1
ATOM 725 N N . LYS A 1 93 ? -8.639 1.655 12.708 1.00 98.38 93 LYS A N 1
ATOM 726 C CA . LYS A 1 93 ? -7.328 1.705 12.049 1.00 98.38 93 LYS A CA 1
ATOM 727 C C . LYS A 1 93 ? -7.027 0.371 11.365 1.00 98.38 93 LYS A C 1
ATOM 729 O O . LYS A 1 93 ? -7.435 -0.681 11.853 1.00 98.38 93 LYS A O 1
ATOM 734 N N . ALA A 1 94 ? -6.257 0.406 10.285 1.00 98.00 94 ALA A N 1
ATOM 735 C CA . ALA A 1 94 ? -5.903 -0.793 9.542 1.00 98.00 94 ALA A CA 1
ATOM 736 C C . ALA A 1 94 ? -4.870 -1.642 10.303 1.00 98.00 94 ALA A C 1
ATOM 738 O O . ALA A 1 94 ? -3.845 -1.133 10.766 1.00 98.00 94 ALA A O 1
ATOM 739 N N . GLY A 1 95 ? -5.125 -2.947 10.398 1.00 97.88 95 GLY A N 1
ATOM 740 C CA . GLY A 1 95 ? -4.083 -3.938 10.652 1.00 97.88 95 GLY A CA 1
ATOM 741 C C . GLY A 1 95 ? -3.368 -4.257 9.342 1.00 97.88 95 GLY A C 1
ATOM 742 O O . GLY A 1 95 ? -4.021 -4.496 8.329 1.00 97.88 95 GLY A O 1
ATOM 743 N N . VAL A 1 96 ? -2.038 -4.234 9.345 1.00 97.94 96 VAL A N 1
ATOM 744 C CA . VAL A 1 96 ? -1.227 -4.471 8.148 1.00 97.94 96 VAL A CA 1
ATOM 745 C C . VAL A 1 96 ? -0.457 -5.771 8.300 1.00 97.94 96 VAL A C 1
ATOM 747 O O . VAL A 1 96 ? 0.287 -5.946 9.262 1.00 97.94 96 VAL A O 1
ATOM 750 N N . LEU A 1 97 ? -0.625 -6.658 7.325 1.00 97.06 97 LEU A N 1
ATOM 751 C CA . LEU A 1 97 ? 0.135 -7.893 7.183 1.00 97.06 97 LEU A CA 1
ATOM 752 C C . LEU A 1 97 ? 1.111 -7.721 6.020 1.00 97.06 97 LEU A C 1
ATOM 754 O O . LEU A 1 97 ? 0.714 -7.287 4.938 1.00 97.06 97 LEU A O 1
ATOM 758 N N . ALA A 1 98 ? 2.375 -8.069 6.229 1.00 96.19 98 ALA A N 1
ATOM 759 C CA . ALA A 1 98 ? 3.365 -8.125 5.162 1.00 96.19 98 ALA A CA 1
ATOM 760 C C . ALA A 1 98 ? 4.173 -9.416 5.240 1.00 96.19 98 ALA A C 1
ATOM 762 O O . ALA A 1 98 ? 4.370 -9.962 6.322 1.00 96.19 98 ALA A O 1
ATOM 763 N N . HIS A 1 99 ? 4.647 -9.882 4.086 1.00 93.62 99 HIS A N 1
ATOM 764 C CA . HIS A 1 99 ? 5.450 -11.094 3.977 1.00 93.62 99 HIS A CA 1
ATOM 765 C C . HIS A 1 99 ? 6.724 -10.834 3.176 1.00 93.62 99 HIS A C 1
ATOM 767 O O . HIS A 1 99 ? 6.666 -10.208 2.110 1.00 93.62 99 HIS A O 1
ATOM 773 N N . SER A 1 100 ? 7.861 -11.344 3.659 1.00 93.06 100 SER A N 1
ATOM 774 C CA . SER A 1 100 ? 9.163 -11.256 2.984 1.00 93.06 100 SER A CA 1
ATOM 775 C C . SER A 1 100 ? 9.470 -9.821 2.508 1.00 93.06 100 SER A C 1
ATOM 777 O O . SER A 1 100 ? 9.475 -8.888 3.308 1.00 93.06 100 SER A O 1
ATOM 779 N N . PHE A 1 101 ? 9.680 -9.595 1.207 1.00 93.69 101 PHE A N 1
ATOM 780 C CA . PHE A 1 101 ? 9.973 -8.266 0.661 1.00 93.69 101 PHE A CA 1
ATOM 781 C C . PHE A 1 101 ? 8.871 -7.224 0.926 1.00 93.69 101 PHE A C 1
ATOM 783 O O . PHE A 1 101 ? 9.168 -6.032 1.016 1.00 93.69 101 PHE A O 1
ATOM 790 N N . GLY A 1 102 ? 7.619 -7.650 1.127 1.00 95.19 102 GLY A N 1
ATOM 791 C CA . GLY A 1 102 ? 6.512 -6.759 1.479 1.00 95.19 102 GLY A CA 1
ATOM 792 C C . GLY A 1 102 ? 6.752 -5.980 2.775 1.00 95.19 102 GLY A C 1
ATOM 793 O O . GLY A 1 102 ? 6.268 -4.860 2.918 1.00 95.19 102 GLY A O 1
ATOM 794 N N . ASP A 1 103 ? 7.551 -6.520 3.696 1.00 95.69 103 ASP A N 1
ATOM 795 C CA . ASP A 1 103 ? 7.965 -5.804 4.901 1.00 95.69 103 ASP A CA 1
ATOM 796 C C . ASP A 1 103 ? 8.830 -4.581 4.571 1.00 95.69 103 ASP A C 1
ATOM 798 O O . ASP A 1 103 ? 8.603 -3.490 5.092 1.00 95.69 103 ASP A O 1
ATOM 802 N N . THR A 1 104 ? 9.778 -4.735 3.645 1.00 95.62 104 THR A N 1
ATOM 803 C CA . THR A 1 104 ? 10.620 -3.623 3.183 1.00 95.62 104 THR A CA 1
ATOM 804 C C . THR A 1 104 ? 9.775 -2.562 2.480 1.00 95.62 104 THR A C 1
ATOM 806 O O . THR A 1 104 ? 9.951 -1.370 2.738 1.00 95.62 104 THR A O 1
ATOM 809 N N . ILE A 1 105 ? 8.810 -2.985 1.652 1.00 97.38 105 ILE A N 1
ATOM 810 C CA . ILE A 1 105 ? 7.842 -2.087 1.006 1.00 97.38 105 ILE A CA 1
ATOM 811 C C . ILE A 1 105 ? 7.074 -1.274 2.055 1.00 97.38 105 ILE A C 1
ATOM 813 O O . ILE A 1 105 ? 6.981 -0.050 1.940 1.00 97.38 105 ILE A O 1
ATOM 817 N N . PHE A 1 106 ? 6.529 -1.930 3.083 1.00 97.88 106 PHE A N 1
ATOM 818 C CA . PHE A 1 106 ? 5.702 -1.245 4.072 1.00 97.88 106 PHE A CA 1
ATOM 819 C C . PHE A 1 106 ? 6.522 -0.336 4.994 1.00 97.88 106 PHE A C 1
ATOM 821 O O . PHE A 1 106 ? 6.111 0.792 5.252 1.00 97.88 106 PHE A O 1
ATOM 828 N N . ARG A 1 107 ? 7.721 -0.743 5.426 1.00 97.19 107 ARG A N 1
ATOM 829 C CA . ARG A 1 107 ? 8.611 0.146 6.195 1.00 97.19 107 ARG A CA 1
ATOM 830 C C . ARG A 1 107 ? 9.014 1.384 5.398 1.00 97.19 107 ARG A C 1
ATOM 832 O O . ARG A 1 107 ? 9.019 2.479 5.954 1.00 97.19 107 ARG A O 1
ATOM 839 N N . TYR A 1 108 ? 9.299 1.232 4.102 1.00 97.94 108 TYR A N 1
ATOM 840 C CA . TYR A 1 108 ? 9.527 2.382 3.230 1.00 97.94 108 TYR A CA 1
ATOM 841 C C . TYR A 1 108 ? 8.299 3.293 3.189 1.00 97.94 108 TYR A C 1
ATOM 843 O O . TYR A 1 108 ? 8.439 4.502 3.351 1.00 97.94 108 TYR A O 1
ATOM 851 N N . PHE A 1 109 ? 7.099 2.724 3.039 1.00 98.50 109 PHE A N 1
ATOM 852 C CA . PHE A 1 109 ? 5.853 3.488 3.060 1.00 98.50 109 PHE A CA 1
ATOM 853 C C . PHE A 1 109 ? 5.679 4.299 4.353 1.00 98.50 109 PHE A C 1
ATOM 855 O O . PHE A 1 109 ? 5.325 5.474 4.276 1.00 98.50 109 PHE A O 1
ATOM 862 N N . LEU A 1 110 ? 5.984 3.720 5.520 1.00 98.00 110 LEU A N 1
ATOM 863 C CA . LEU A 1 110 ? 5.896 4.418 6.809 1.00 98.00 110 LEU A CA 1
ATOM 864 C C . LEU A 1 110 ? 6.781 5.672 6.857 1.00 98.00 110 LEU A C 1
ATOM 866 O O . LEU A 1 110 ? 6.360 6.695 7.385 1.00 98.00 110 LEU A O 1
ATOM 870 N N . SER A 1 111 ? 7.983 5.626 6.275 1.00 96.94 111 SER A N 1
ATOM 871 C CA . SER A 1 111 ? 8.841 6.815 6.147 1.00 96.94 111 SER A CA 1
ATOM 872 C C . SER A 1 111 ? 8.397 7.749 5.017 1.00 96.94 111 SER A C 1
ATOM 874 O O . SER A 1 111 ? 8.530 8.967 5.118 1.00 96.94 111 SER A O 1
ATOM 876 N N . TRP A 1 112 ? 7.877 7.194 3.925 1.00 98.31 112 TRP A N 1
ATOM 877 C CA . TRP A 1 112 ? 7.468 7.937 2.738 1.00 98.31 112 TRP A CA 1
ATOM 878 C C . TRP A 1 112 ? 6.204 8.771 2.976 1.00 98.31 112 TRP A C 1
ATOM 880 O O . TRP A 1 112 ? 6.110 9.884 2.461 1.00 98.31 112 TRP A O 1
ATOM 890 N N . VAL A 1 113 ? 5.235 8.269 3.747 1.00 98.56 113 VAL A N 1
ATOM 891 C CA . VAL A 1 113 ? 3.883 8.846 3.818 1.00 98.56 113 VAL A CA 1
ATOM 892 C C . VAL A 1 113 ? 3.845 10.239 4.446 1.00 98.56 113 VAL A C 1
ATOM 894 O O . VAL A 1 113 ? 3.132 11.101 3.937 1.00 98.56 113 VAL A O 1
ATOM 897 N N . GLU A 1 114 ? 4.647 10.497 5.480 1.00 97.88 114 GLU A N 1
ATOM 898 C CA . GLU A 1 114 ? 4.774 11.820 6.122 1.00 97.88 114 GLU A CA 1
ATOM 899 C C . GLU A 1 114 ? 5.940 12.652 5.567 1.00 97.88 114 GLU A C 1
ATOM 901 O O . GLU A 1 114 ? 6.110 13.814 5.932 1.00 97.88 114 GLU A O 1
ATOM 906 N N . SER A 1 115 ? 6.749 12.091 4.665 1.00 97.25 115 SER A N 1
ATOM 907 C CA . SER A 1 115 ? 7.857 12.825 4.056 1.00 97.25 115 SER A CA 1
ATOM 908 C C . SER A 1 115 ? 7.337 13.928 3.121 1.00 97.25 115 SER A C 1
ATOM 910 O O . SER A 1 115 ? 6.498 13.638 2.259 1.00 97.25 115 SER A O 1
ATOM 912 N N . PRO A 1 116 ? 7.887 15.160 3.182 1.00 96.06 116 PRO A N 1
ATOM 913 C CA . PRO A 1 116 ? 7.577 16.227 2.225 1.00 96.06 116 PRO A CA 1
ATOM 914 C C . PRO A 1 116 ? 7.896 15.864 0.769 1.00 96.06 116 PRO A C 1
ATOM 916 O O . PRO A 1 116 ? 7.311 16.423 -0.154 1.00 96.06 116 PRO A O 1
ATOM 919 N N . HIS A 1 117 ? 8.824 14.925 0.559 1.00 94.25 117 HIS A N 1
ATOM 920 C CA . HIS A 1 117 ? 9.207 14.417 -0.763 1.00 94.25 117 HIS A CA 1
ATOM 921 C C . HIS A 1 117 ? 8.416 13.171 -1.188 1.00 94.25 117 HIS A C 1
ATOM 923 O O . HIS A 1 117 ? 8.652 12.638 -2.270 1.00 94.25 117 HIS A O 1
ATOM 929 N N . GLY A 1 118 ? 7.518 12.679 -0.332 1.00 95.88 118 GLY A N 1
ATOM 930 C CA . GLY A 1 118 ? 6.698 11.500 -0.576 1.00 95.88 118 GLY A CA 1
ATOM 931 C C . GLY A 1 118 ? 5.212 11.820 -0.483 1.00 95.88 118 GLY A C 1
ATOM 932 O O . GLY A 1 118 ? 4.690 12.645 -1.230 1.00 95.88 118 GLY A O 1
ATOM 933 N N . GLY A 1 119 ? 4.522 11.154 0.441 1.00 96.69 119 GLY A N 1
ATOM 934 C CA . GLY A 1 119 ? 3.076 11.270 0.608 1.00 96.69 119 GLY A CA 1
ATOM 935 C C . GLY A 1 119 ? 2.610 12.588 1.225 1.00 96.69 119 GLY A C 1
ATOM 936 O O . GLY A 1 119 ? 1.401 12.851 1.195 1.00 96.69 119 GLY A O 1
ATOM 937 N N . ASN A 1 120 ? 3.536 13.383 1.782 1.00 97.75 120 ASN A N 1
ATOM 938 C CA . ASN A 1 120 ? 3.312 14.690 2.404 1.00 97.75 120 ASN A CA 1
ATOM 939 C C . ASN A 1 120 ? 2.058 14.727 3.297 1.00 97.75 120 ASN A C 1
ATOM 941 O O . ASN A 1 120 ? 1.243 15.652 3.244 1.00 97.75 120 ASN A O 1
ATOM 945 N N . ALA A 1 121 ? 1.831 13.648 4.046 1.00 97.69 121 ALA A N 1
ATOM 946 C CA . ALA A 1 121 ? 0.737 13.559 4.991 1.00 97.69 121 ALA A CA 1
ATOM 947 C C . ALA A 1 121 ? 1.024 14.416 6.228 1.00 97.69 121 ALA A C 1
ATOM 949 O O . ALA A 1 121 ? 2.173 14.685 6.572 1.00 97.69 121 ALA A O 1
ATOM 950 N N . VAL A 1 122 ? -0.045 14.836 6.906 1.00 96.88 122 VAL A N 1
ATOM 951 C CA . VAL A 1 122 ? 0.066 15.552 8.181 1.00 96.88 122 VAL A CA 1
ATOM 952 C C . VAL A 1 122 ? 0.771 14.657 9.196 1.00 96.88 122 VAL A C 1
ATOM 954 O O . VAL A 1 122 ? 0.469 13.471 9.269 1.00 96.88 122 VAL A O 1
ATOM 957 N N . HIS A 1 123 ? 1.666 15.234 9.995 1.00 96.88 123 HIS A N 1
ATOM 958 C CA . HIS A 1 123 ? 2.328 14.522 11.083 1.00 96.88 123 HIS A CA 1
ATOM 959 C C . HIS A 1 123 ? 1.319 13.801 11.996 1.00 96.88 123 HIS A C 1
ATOM 961 O O . HIS A 1 123 ? 0.298 14.383 12.379 1.00 96.88 123 HIS A O 1
ATOM 967 N N . GLY A 1 124 ? 1.604 12.548 12.349 1.00 97.44 124 GLY A N 1
ATOM 968 C CA . GLY A 1 124 ? 0.691 11.694 13.110 1.00 97.44 124 GLY A CA 1
ATOM 969 C C . GLY A 1 124 ? -0.263 10.875 12.231 1.00 97.44 124 GLY A C 1
ATOM 970 O O . GLY A 1 124 ? -1.235 10.292 12.724 1.00 97.44 124 GLY A O 1
ATOM 971 N N . TRP A 1 125 ? -0.048 10.858 10.912 1.00 98.44 125 TRP A N 1
ATOM 972 C CA . TRP A 1 125 ? -0.820 10.061 9.966 1.00 98.44 125 TRP A CA 1
ATOM 973 C C . TRP A 1 125 ? -0.656 8.572 10.255 1.00 98.44 125 TRP A C 1
ATOM 975 O O . TRP A 1 125 ? -1.659 7.854 10.232 1.00 98.44 125 TRP A O 1
ATOM 985 N N . VAL A 1 126 ? 0.558 8.102 10.564 1.00 98.19 126 VAL A N 1
ATOM 986 C CA . VAL A 1 126 ? 0.805 6.677 10.848 1.00 98.19 126 VAL A CA 1
ATOM 987 C C . VAL A 1 126 ? 0.027 6.235 12.083 1.00 98.19 126 VAL A C 1
ATOM 989 O O . VAL A 1 126 ? -0.748 5.280 12.016 1.00 98.19 126 VAL A O 1
ATOM 992 N N . GLU A 1 127 ? 0.141 6.974 13.182 1.00 98.00 127 GLU A N 1
ATOM 993 C CA . GLU A 1 127 ? -0.560 6.709 14.438 1.00 98.00 127 GLU A CA 1
ATOM 994 C C . GLU A 1 127 ? -2.074 6.747 14.252 1.00 98.00 127 GLU A C 1
ATOM 996 O O . GLU A 1 127 ? -2.801 6.025 14.936 1.00 98.00 127 GLU A O 1
ATOM 1001 N N . LYS A 1 128 ? -2.574 7.577 13.332 1.00 98.50 128 LYS A N 1
ATOM 1002 C CA . LYS A 1 128 ? -4.001 7.678 13.032 1.00 98.50 128 LYS A CA 1
ATOM 1003 C C . LYS A 1 128 ? -4.530 6.498 12.215 1.00 98.50 128 LYS A C 1
ATOM 1005 O O . LYS A 1 128 ? -5.671 6.112 12.450 1.00 98.50 128 LYS A O 1
ATOM 1010 N N . HIS A 1 129 ? -3.751 5.934 11.290 1.00 98.56 129 HIS A N 1
ATOM 1011 C CA . HIS A 1 129 ? -4.258 4.964 10.305 1.00 98.56 129 HIS A CA 1
ATOM 1012 C C . HIS A 1 129 ? -3.774 3.524 10.507 1.00 98.56 129 HIS A C 1
ATOM 1014 O O . HIS A 1 129 ? -4.416 2.610 9.992 1.00 98.56 129 HIS A O 1
ATOM 1020 N N . VAL A 1 130 ? -2.703 3.291 11.270 1.00 98.44 130 VAL A N 1
ATOM 1021 C CA . VAL A 1 130 ? -2.135 1.953 11.504 1.00 98.44 130 VAL A CA 1
ATOM 1022 C C . VAL A 1 130 ? -2.437 1.499 12.933 1.00 98.44 130 VAL A C 1
ATOM 1024 O O . VAL A 1 130 ? -2.043 2.150 13.898 1.00 98.44 130 VAL A O 1
ATOM 1027 N N . ALA A 1 131 ? -3.154 0.383 13.083 1.00 98.25 131 ALA A N 1
ATOM 1028 C CA . ALA A 1 131 ? -3.393 -0.252 14.385 1.00 98.25 131 ALA A CA 1
ATOM 1029 C C . ALA A 1 131 ? -2.232 -1.164 14.782 1.00 98.25 131 ALA A C 1
ATOM 1031 O O . ALA A 1 131 ? -1.759 -1.124 15.914 1.00 98.25 131 ALA A O 1
ATOM 1032 N N . ALA A 1 132 ? -1.806 -2.003 13.843 1.00 97.88 132 ALA A N 1
ATOM 1033 C CA . ALA A 1 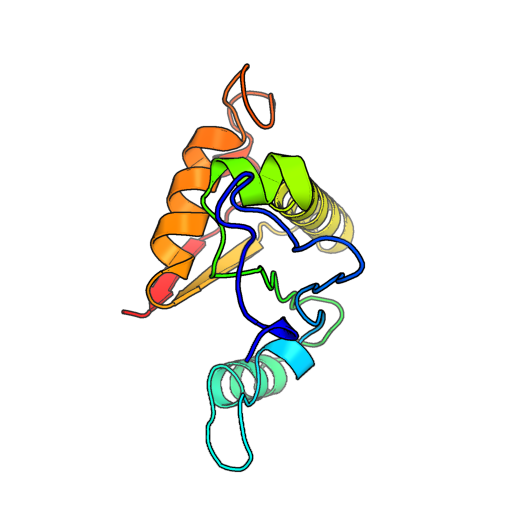132 ? -0.764 -2.991 14.044 1.00 97.88 132 ALA A CA 1
ATOM 1034 C C . ALA A 1 132 ? -0.070 -3.280 12.716 1.00 97.88 132 ALA A C 1
ATOM 1036 O O . ALA A 1 132 ? -0.700 -3.239 11.658 1.00 97.88 132 ALA A O 1
ATOM 1037 N N . PHE A 1 133 ? 1.215 -3.610 12.792 1.00 97.69 133 PHE A N 1
ATOM 1038 C CA . PHE A 1 133 ? 1.991 -4.114 11.671 1.00 97.69 133 PHE A CA 1
ATOM 1039 C C . PHE A 1 133 ? 2.554 -5.486 12.039 1.00 97.69 133 PHE A C 1
ATOM 1041 O O . PHE A 1 133 ? 3.327 -5.606 12.989 1.00 97.69 133 PHE A O 1
ATOM 1048 N N . VAL A 1 134 ? 2.136 -6.514 11.306 1.00 96.88 134 VAL A N 1
ATOM 1049 C CA . VAL A 1 134 ? 2.580 -7.896 11.479 1.00 96.88 134 VAL A CA 1
ATOM 1050 C C . VAL A 1 134 ? 3.403 -8.292 10.265 1.00 96.88 134 VAL A C 1
ATOM 1052 O O . VAL A 1 134 ? 2.903 -8.353 9.142 1.00 96.88 134 VAL A O 1
ATOM 1055 N N . ASN A 1 135 ? 4.675 -8.569 10.516 1.00 92.38 135 ASN A N 1
ATOM 1056 C CA . ASN A 1 135 ? 5.586 -9.109 9.524 1.00 92.38 135 ASN A CA 1
ATOM 1057 C C . ASN A 1 135 ? 5.657 -10.637 9.668 1.00 92.38 135 ASN A C 1
ATOM 1059 O O . ASN A 1 135 ? 5.916 -11.148 10.758 1.00 92.38 135 ASN A O 1
ATOM 1063 N N . ILE A 1 136 ? 5.424 -11.336 8.562 1.00 88.75 136 ILE A N 1
ATOM 1064 C CA . ILE A 1 136 ? 5.547 -12.781 8.408 1.00 88.75 136 ILE A CA 1
ATOM 1065 C C . ILE A 1 136 ? 6.824 -13.035 7.583 1.00 88.75 136 ILE A C 1
ATOM 1067 O O . ILE A 1 136 ? 6.833 -12.831 6.368 1.00 88.75 136 ILE A O 1
ATOM 1071 N N . CYS A 1 137 ? 7.908 -13.430 8.255 1.00 67.50 137 CYS A N 1
ATOM 1072 C CA . CYS A 1 137 ? 9.197 -13.775 7.638 1.00 67.50 137 CYS A CA 1
ATOM 1073 C C . CYS A 1 137 ? 9.391 -15.287 7.566 1.00 67.50 137 CYS A C 1
ATOM 1075 O O . CYS A 1 137 ? 9.189 -15.940 8.616 1.00 67.50 137 CYS A O 1
#